Protein AF-A0A0L0C8G4-F1 (afdb_monomer_lite)

pLDDT: mean 79.12, std 16.67, range [34.41, 97.19]

Structure (mmCIF, N/CA/C/O backbone):
data_AF-A0A0L0C8G4-F1
#
_entry.id   AF-A0A0L0C8G4-F1
#
loop_
_atom_site.group_PDB
_atom_site.id
_atom_site.type_symbol
_atom_site.label_atom_id
_atom_site.label_alt_id
_atom_site.label_comp_id
_atom_site.label_asym_id
_atom_site.label_entity_id
_atom_site.label_seq_id
_atom_site.pdbx_PDB_ins_code
_atom_site.Cartn_x
_atom_site.Cartn_y
_atom_site.Cartn_z
_atom_site.occupancy
_atom_site.B_iso_or_equiv
_atom_site.auth_seq_id
_atom_site.auth_comp_id
_atom_site.auth_asym_id
_atom_site.auth_atom_id
_atom_site.pdbx_PDB_model_num
ATOM 1 N N . MET A 1 1 ? -56.681 28.040 20.051 1.00 49.94 1 MET A N 1
ATOM 2 C CA . MET A 1 1 ? -55.301 28.478 20.378 1.00 49.94 1 MET A CA 1
ATOM 3 C C . MET A 1 1 ? -54.351 27.329 20.738 1.00 49.94 1 MET A C 1
ATOM 5 O O . MET A 1 1 ? -53.167 27.482 20.494 1.00 49.94 1 MET A O 1
ATOM 9 N N . SER A 1 2 ? -54.822 26.174 21.236 1.00 57.53 2 SER A N 1
ATOM 10 C CA . SER A 1 2 ? -53.954 25.032 21.604 1.00 57.53 2 SER A CA 1
ATOM 11 C C . SER A 1 2 ? -53.264 24.332 20.411 1.00 57.53 2 SER A C 1
ATOM 13 O O . SER A 1 2 ? -52.083 24.013 20.496 1.00 57.53 2 SER A O 1
ATOM 15 N N . ASN A 1 3 ? -53.940 24.191 19.263 1.00 57.25 3 ASN A N 1
ATOM 16 C CA . ASN A 1 3 ? -53.381 23.477 18.100 1.00 57.25 3 ASN A CA 1
ATOM 17 C C . ASN A 1 3 ? -52.224 24.214 17.396 1.00 57.25 3 ASN A C 1
ATOM 19 O O . ASN A 1 3 ? -51.353 23.570 16.822 1.00 57.25 3 ASN A O 1
ATOM 23 N N . ILE A 1 4 ? -52.184 25.550 17.467 1.00 60.84 4 ILE A N 1
ATOM 24 C CA . ILE A 1 4 ? -51.129 26.365 16.834 1.00 60.84 4 ILE A CA 1
ATOM 25 C C . ILE A 1 4 ? -49.809 26.223 17.604 1.00 60.84 4 ILE A C 1
ATOM 27 O O . ILE A 1 4 ? -48.756 26.068 16.989 1.00 60.84 4 ILE A O 1
ATOM 31 N N . ASN A 1 5 ? -49.872 26.186 18.941 1.00 59.78 5 ASN A N 1
ATOM 32 C CA . ASN A 1 5 ? -48.697 25.933 19.776 1.00 59.78 5 ASN A CA 1
ATOM 33 C C . ASN A 1 5 ? -48.119 24.533 19.533 1.00 59.78 5 ASN A C 1
ATOM 35 O O . ASN A 1 5 ? -46.903 24.391 19.445 1.00 59.78 5 ASN A O 1
ATOM 39 N N . ASN A 1 6 ? -48.964 23.513 19.353 1.00 61.41 6 ASN A N 1
ATOM 40 C CA . ASN A 1 6 ? -48.486 22.154 19.085 1.00 61.41 6 ASN A CA 1
ATOM 41 C C . ASN A 1 6 ? -47.753 22.048 17.735 1.00 61.41 6 ASN A C 1
ATOM 43 O O . ASN A 1 6 ? -46.692 21.430 17.676 1.00 61.41 6 ASN A O 1
ATOM 47 N N . CYS A 1 7 ? -48.249 22.703 16.678 1.00 65.94 7 CYS A N 1
ATOM 48 C CA . CYS A 1 7 ? -47.560 22.745 15.381 1.00 65.94 7 CYS A CA 1
ATOM 49 C C . CYS A 1 7 ? -46.217 23.484 15.441 1.00 65.94 7 CYS A C 1
ATOM 51 O O . CYS A 1 7 ? -45.239 23.007 14.874 1.00 65.94 7 CYS A O 1
ATOM 53 N N . LEU A 1 8 ? -46.148 24.616 16.148 1.00 68.88 8 LEU A N 1
ATOM 54 C CA . LEU A 1 8 ? -44.899 25.365 16.334 1.00 68.88 8 LEU A CA 1
ATOM 55 C C . LEU A 1 8 ? -43.854 24.552 17.103 1.00 68.88 8 LEU A C 1
ATOM 57 O O . LEU A 1 8 ? -42.683 24.559 16.739 1.00 68.88 8 LEU A O 1
ATOM 61 N N . THR A 1 9 ? -44.282 23.805 18.121 1.00 70.94 9 THR A N 1
ATOM 62 C CA . THR A 1 9 ? -43.372 22.974 18.923 1.00 70.94 9 THR A CA 1
ATOM 63 C C . THR A 1 9 ? -42.810 21.808 18.101 1.00 70.94 9 THR A C 1
ATOM 65 O O . THR A 1 9 ? -41.613 21.543 18.155 1.00 70.94 9 THR A O 1
ATOM 68 N N . LEU A 1 10 ? -43.640 21.160 17.275 1.00 70.56 10 LEU A N 1
ATOM 69 C CA . LEU A 1 10 ? -43.202 20.111 16.343 1.00 70.56 10 LEU A CA 1
ATOM 70 C C . LEU A 1 10 ? -42.231 20.636 15.279 1.00 70.56 10 LEU A C 1
ATOM 72 O O . LEU A 1 10 ? -41.249 19.965 14.978 1.00 70.56 10 LEU A O 1
ATOM 76 N N . LEU A 1 11 ? -42.466 21.842 14.752 1.00 72.81 11 LEU A N 1
ATOM 77 C CA . LEU A 1 11 ? -41.577 22.468 13.770 1.00 72.81 11 LEU A CA 1
ATOM 78 C C . LEU A 1 11 ? -40.196 22.780 14.371 1.00 72.81 11 LEU A C 1
ATOM 80 O O . LEU A 1 11 ? -39.177 22.561 13.724 1.00 72.81 11 LEU A O 1
ATOM 84 N N . ILE A 1 12 ? -40.160 23.248 15.624 1.00 70.62 12 ILE A N 1
ATOM 85 C CA . ILE A 1 12 ? -38.916 23.529 16.357 1.00 70.62 12 ILE A CA 1
ATOM 86 C C . ILE A 1 12 ? -38.145 22.236 16.643 1.00 70.62 12 ILE A C 1
ATOM 88 O O . ILE A 1 12 ? -36.928 22.213 16.489 1.00 70.62 12 ILE A O 1
ATOM 92 N N . ILE A 1 13 ? -38.837 21.155 17.016 1.00 69.62 13 ILE A N 1
ATOM 93 C CA . ILE A 1 13 ? -38.208 19.843 17.233 1.00 69.62 13 ILE A CA 1
ATOM 94 C C . ILE A 1 13 ? -37.652 19.289 15.916 1.00 69.62 13 ILE A C 1
ATOM 96 O O . ILE A 1 13 ? -36.521 18.817 15.895 1.00 69.62 13 ILE A O 1
ATOM 100 N N . TYR A 1 14 ? -38.394 19.396 14.811 1.00 69.75 14 TYR A N 1
ATOM 101 C CA . TYR A 1 14 ? -37.941 18.937 13.495 1.00 69.75 14 TYR A CA 1
ATOM 102 C C . TYR A 1 14 ? -36.697 19.703 13.014 1.00 69.75 14 TYR A C 1
ATOM 104 O O . TYR A 1 14 ? -35.703 19.092 12.630 1.00 69.75 14 TYR A O 1
ATOM 112 N N . LEU A 1 15 ? -36.699 21.035 13.143 1.00 63.31 15 LEU A N 1
ATOM 113 C CA . LEU A 1 15 ? -35.535 21.874 12.835 1.00 63.31 15 LEU A CA 1
ATOM 114 C C . LEU A 1 15 ? -34.344 21.574 13.756 1.00 63.31 15 LEU A C 1
ATOM 116 O O . LEU A 1 15 ? -33.204 21.582 13.306 1.00 63.31 15 LEU A O 1
ATOM 120 N N . ALA A 1 16 ? -34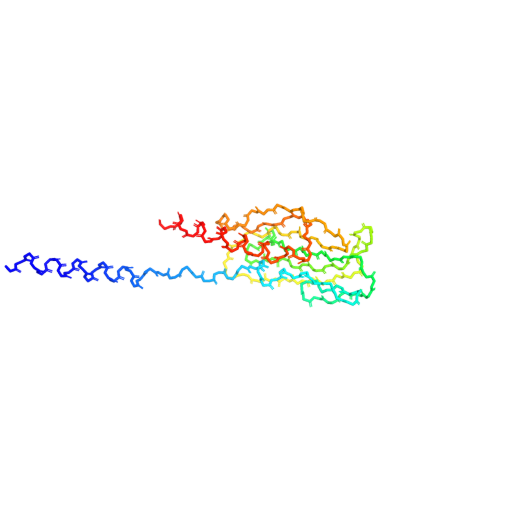.583 21.279 15.037 1.00 60.00 16 ALA A N 1
ATOM 121 C CA . ALA A 1 16 ? -33.519 20.891 15.960 1.00 60.00 16 ALA A CA 1
ATOM 122 C C . ALA A 1 16 ? -32.912 19.523 15.605 1.00 60.00 16 ALA A C 1
ATOM 124 O O . ALA A 1 16 ? -31.704 19.352 15.740 1.00 60.00 16 ALA A O 1
ATOM 125 N N . ILE A 1 17 ? -33.710 18.571 15.111 1.00 61.28 17 ILE A N 1
ATOM 126 C CA . ILE A 1 17 ? -33.223 17.259 14.659 1.00 61.28 17 ILE A CA 1
ATOM 127 C C . ILE A 1 17 ? -32.367 17.399 13.390 1.00 61.28 17 ILE A C 1
ATOM 129 O O . ILE A 1 17 ? -31.313 16.776 13.313 1.00 61.28 17 ILE A O 1
ATOM 133 N N . GLU A 1 18 ? -32.744 18.263 12.439 1.00 56.66 18 GLU A N 1
ATOM 134 C CA . GLU A 1 18 ? -31.920 18.529 11.245 1.00 56.66 18 GLU A CA 1
ATOM 135 C C . GLU A 1 18 ? -30.582 19.213 11.581 1.00 56.66 18 GLU A C 1
ATOM 137 O O . GLU A 1 18 ? -29.581 18.977 10.907 1.00 56.66 18 GLU A O 1
A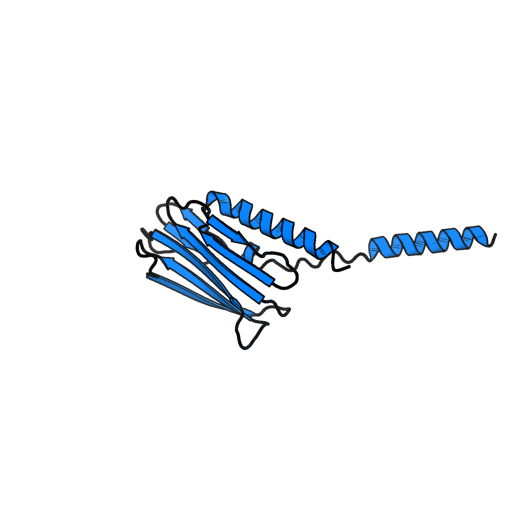TOM 142 N N . ILE A 1 19 ? -30.529 20.025 12.645 1.00 55.47 19 ILE A N 1
ATOM 143 C CA . ILE A 1 19 ? -29.298 20.706 13.091 1.00 55.47 19 ILE A CA 1
ATOM 144 C C . ILE A 1 19 ? -28.388 19.769 13.910 1.00 55.47 19 ILE A C 1
ATOM 146 O O . ILE A 1 19 ? -27.170 19.949 13.919 1.00 55.47 19 ILE A O 1
ATOM 150 N N . VAL A 1 20 ? -28.961 18.766 14.588 1.00 49.19 20 VAL A N 1
ATOM 151 C CA . VAL A 1 20 ? -28.241 17.787 15.431 1.00 49.19 20 VAL A CA 1
ATOM 152 C C . VAL A 1 20 ? -27.960 16.477 14.683 1.00 49.19 20 VAL A C 1
ATOM 154 O O . VAL A 1 20 ? -27.409 15.544 15.264 1.00 49.19 20 VAL A O 1
ATOM 157 N N . ALA A 1 21 ? -28.250 16.405 13.380 1.00 46.81 21 ALA A N 1
ATOM 158 C CA . ALA A 1 21 ? -27.661 15.393 12.515 1.00 46.81 21 ALA A CA 1
ATOM 159 C C . ALA A 1 21 ? -26.142 15.612 12.519 1.00 46.81 21 ALA A C 1
ATOM 161 O O . ALA A 1 21 ? -25.599 16.439 11.782 1.00 46.81 21 ALA A O 1
ATOM 162 N N . ALA A 1 22 ? -25.468 14.928 13.444 1.00 40.41 22 ALA A N 1
ATOM 163 C CA . ALA A 1 22 ? -24.028 14.923 13.562 1.00 40.41 22 ALA A CA 1
ATOM 164 C C . ALA A 1 22 ? -23.483 14.608 12.175 1.00 40.41 22 ALA A C 1
ATOM 166 O O . ALA A 1 22 ? -23.779 13.554 11.609 1.00 40.41 22 ALA A O 1
ATOM 167 N N . LYS A 1 23 ? -22.734 15.553 11.597 1.00 41.56 23 LYS A N 1
ATOM 168 C CA . LYS A 1 23 ? -21.987 15.265 10.377 1.00 41.56 23 LYS A CA 1
ATOM 169 C C . LYS A 1 23 ? -21.186 13.999 10.670 1.00 41.56 23 LYS A C 1
ATOM 171 O O . LYS A 1 23 ? -20.560 13.975 11.737 1.00 41.56 23 LYS A O 1
ATOM 176 N N . PRO A 1 24 ? -21.239 12.971 9.803 1.00 43.38 24 PRO A N 1
ATOM 177 C CA . PRO A 1 24 ? -20.432 11.782 10.005 1.00 43.38 24 PRO A CA 1
ATOM 178 C C . PRO A 1 24 ? -19.019 12.281 10.259 1.00 43.38 24 PRO A C 1
ATOM 180 O O . PRO A 1 24 ? -18.497 13.085 9.479 1.00 43.38 24 PRO A O 1
ATOM 183 N N . VAL A 1 25 ? -18.484 11.928 11.432 1.00 40.59 25 VAL A N 1
ATOM 184 C CA . VAL A 1 25 ? -17.123 12.289 11.810 1.00 40.59 25 VAL A CA 1
ATOM 185 C C . VAL A 1 25 ? -16.272 11.924 10.607 1.00 40.59 25 VAL A C 1
ATOM 187 O O . VAL A 1 25 ? -16.412 10.820 10.078 1.00 40.59 25 VAL A O 1
ATOM 190 N N . GLU A 1 26 ? -15.468 12.868 10.120 1.00 43.16 26 GLU A N 1
ATOM 191 C CA . GLU A 1 26 ? -14.439 12.587 9.128 1.00 43.16 26 GLU A CA 1
ATOM 192 C C . GLU A 1 26 ? -13.451 11.611 9.780 1.00 43.16 26 GLU A C 1
ATOM 194 O O . GLU A 1 26 ? -12.382 11.990 10.246 1.00 43.16 26 GLU A O 1
ATOM 199 N N . GLU A 1 27 ? -13.833 10.342 9.897 1.00 50.47 27 GLU A N 1
ATOM 200 C CA . GLU A 1 27 ? -12.941 9.253 10.226 1.00 50.47 27 GLU A CA 1
ATOM 201 C C . GLU A 1 27 ? -12.004 9.164 9.038 1.00 50.47 27 GLU A C 1
ATOM 203 O O . GLU A 1 27 ? -12.350 8.609 7.993 1.00 50.47 27 GLU A O 1
ATOM 208 N N . ILE A 1 28 ? -10.874 9.855 9.169 1.00 51.31 28 ILE A N 1
ATOM 209 C CA . ILE A 1 28 ? -9.806 9.922 8.185 1.00 51.31 28 ILE A CA 1
ATOM 210 C C . ILE A 1 28 ? -9.542 8.492 7.735 1.00 51.31 28 ILE A C 1
ATOM 212 O O . ILE A 1 28 ? -9.093 7.660 8.517 1.00 51.31 28 ILE A O 1
ATOM 216 N N . SER A 1 29 ? -9.870 8.211 6.479 1.00 61.16 29 SER A N 1
ATOM 217 C CA . SER A 1 29 ? -9.512 6.958 5.843 1.00 61.16 29 SER A CA 1
ATOM 218 C C . SER A 1 29 ? -7.998 6.818 5.919 1.00 61.16 29 SER A C 1
ATOM 220 O O . SER A 1 29 ? -7.276 7.647 5.351 1.00 61.16 29 SER A O 1
ATOM 222 N N . TYR A 1 30 ? -7.503 5.801 6.626 1.00 62.50 30 TYR A N 1
ATOM 223 C CA . TYR A 1 30 ? -6.061 5.562 6.705 1.00 62.50 30 TYR A CA 1
ATOM 224 C C . TYR A 1 30 ? -5.506 5.311 5.302 1.00 62.50 30 TYR A C 1
ATOM 226 O O . TYR A 1 30 ? -4.442 5.824 4.963 1.00 62.50 30 TYR A O 1
ATOM 234 N N . ILE A 1 31 ? -6.297 4.659 4.443 1.00 64.88 31 ILE A N 1
ATOM 235 C CA . ILE A 1 31 ? -6.031 4.476 3.011 1.00 64.88 31 ILE A CA 1
ATOM 236 C C . ILE A 1 31 ? -5.821 5.811 2.280 1.00 64.88 31 ILE A C 1
ATOM 238 O O . ILE A 1 31 ? -4.836 5.956 1.556 1.00 64.88 31 ILE A O 1
ATOM 242 N N . GLU A 1 32 ? -6.704 6.803 2.449 1.00 67.25 32 GLU A N 1
ATOM 243 C CA . GLU A 1 32 ? -6.649 8.051 1.662 1.00 67.25 32 GLU A CA 1
ATOM 244 C C . GLU A 1 32 ? -5.363 8.849 1.907 1.00 67.25 32 GLU A C 1
ATOM 246 O O . GLU A 1 32 ? -4.796 9.416 0.961 1.00 67.25 32 GLU A O 1
ATOM 251 N N . LYS A 1 33 ? -4.902 8.872 3.164 1.00 68.12 33 LYS A N 1
ATOM 252 C CA . LYS A 1 33 ? -3.722 9.635 3.583 1.00 68.12 33 LYS A CA 1
ATOM 253 C C . LYS A 1 33 ? -2.414 8.886 3.334 1.00 68.12 33 LYS A C 1
ATOM 255 O O . LYS A 1 33 ? -1.420 9.521 2.999 1.00 68.12 33 LYS A O 1
ATOM 260 N N . ILE A 1 34 ? -2.407 7.568 3.526 1.00 77.31 34 ILE A N 1
ATOM 261 C CA . ILE A 1 34 ? -1.175 6.770 3.570 1.00 77.31 34 ILE A CA 1
ATOM 262 C C . ILE A 1 34 ? -0.824 6.171 2.207 1.00 77.31 34 ILE A C 1
ATOM 264 O O . ILE A 1 34 ? 0.353 6.079 1.862 1.00 77.31 34 ILE A O 1
ATOM 268 N N . ILE A 1 35 ? -1.822 5.764 1.420 1.00 85.06 35 ILE A N 1
ATOM 269 C CA . ILE A 1 35 ? -1.567 5.094 0.145 1.00 85.06 35 ILE A CA 1
ATOM 270 C C . ILE A 1 35 ? -1.245 6.146 -0.908 1.00 85.06 35 ILE A C 1
ATOM 272 O O . ILE A 1 35 ? -2.110 6.903 -1.363 1.00 85.06 35 ILE A O 1
ATOM 276 N N . ASN A 1 36 ? 0.021 6.182 -1.300 1.00 90.31 36 ASN A N 1
ATOM 277 C CA . ASN A 1 36 ? 0.517 7.039 -2.359 1.00 90.31 36 ASN A CA 1
ATOM 278 C C . ASN A 1 36 ? 1.513 6.262 -3.221 1.00 90.31 36 ASN A C 1
ATOM 280 O O . ASN A 1 36 ? 2.548 5.830 -2.725 1.00 90.31 36 ASN A O 1
ATOM 284 N N . PHE A 1 37 ? 1.197 6.103 -4.501 1.00 91.94 37 PHE A N 1
ATOM 285 C CA . PHE A 1 37 ? 2.114 5.595 -5.513 1.00 91.94 37 PHE A CA 1
ATOM 286 C C . PHE A 1 37 ? 2.367 6.724 -6.498 1.00 91.94 37 PHE A C 1
ATOM 288 O O . PHE A 1 37 ? 1.420 7.242 -7.088 1.00 91.94 37 PHE A O 1
ATOM 295 N N . GLN A 1 38 ? 3.625 7.112 -6.673 1.00 93.50 38 GLN A N 1
ATOM 296 C CA . GLN A 1 38 ? 4.026 8.029 -7.739 1.00 93.50 38 GLN A CA 1
ATOM 297 C C . GLN A 1 38 ? 5.317 7.523 -8.365 1.00 93.50 38 GLN A C 1
ATOM 299 O O . GLN A 1 38 ? 6.148 6.916 -7.687 1.00 93.50 38 GLN A O 1
ATOM 304 N N . TYR A 1 39 ? 5.472 7.777 -9.658 1.00 93.00 39 TYR A N 1
ATOM 305 C CA . TYR A 1 39 ? 6.664 7.413 -10.403 1.00 93.00 39 TYR A CA 1
ATOM 306 C C . TYR A 1 39 ? 7.068 8.575 -11.300 1.00 93.00 39 TYR A C 1
ATOM 308 O O . TYR A 1 39 ? 6.354 8.919 -12.242 1.00 93.00 39 TYR A O 1
ATOM 316 N N . GLU A 1 40 ? 8.201 9.193 -10.984 1.00 91.06 40 GLU A N 1
ATOM 317 C CA . GLU A 1 40 ? 8.742 10.340 -11.710 1.00 91.06 40 GLU A CA 1
ATOM 318 C C . GLU A 1 40 ? 10.263 10.200 -11.815 1.00 91.06 40 GLU A C 1
ATOM 320 O O . GLU A 1 40 ? 10.921 9.823 -10.849 1.00 91.06 40 GLU A O 1
ATOM 325 N N . ASN A 1 41 ? 10.838 10.522 -12.980 1.00 90.19 41 ASN A N 1
ATOM 326 C CA . ASN A 1 41 ? 12.291 10.508 -13.215 1.00 90.19 41 ASN A CA 1
ATOM 327 C C . ASN A 1 41 ? 12.986 9.192 -12.792 1.00 90.19 41 ASN A C 1
ATOM 329 O O . ASN A 1 41 ? 14.004 9.216 -12.102 1.00 90.19 41 ASN A O 1
ATOM 333 N N . ASP A 1 42 ? 12.417 8.047 -13.183 1.00 89.81 42 ASP A N 1
ATOM 334 C CA . ASP A 1 42 ? 12.911 6.699 -12.858 1.00 89.81 42 ASP A CA 1
ATOM 335 C C . ASP A 1 42 ? 12.985 6.377 -11.353 1.00 89.81 42 ASP A C 1
ATOM 337 O O . ASP A 1 42 ? 13.731 5.492 -10.911 1.00 89.81 42 ASP A O 1
ATOM 341 N N . GLN A 1 43 ? 12.184 7.086 -10.555 1.00 94.50 43 GLN A N 1
ATOM 342 C CA . GLN A 1 43 ? 12.150 6.967 -9.108 1.00 94.50 43 GLN A CA 1
ATOM 343 C C . GLN A 1 43 ? 10.718 6.826 -8.587 1.00 94.50 43 GLN A C 1
ATOM 345 O O . GLN A 1 43 ? 9.805 7.548 -8.987 1.00 94.50 43 GLN A O 1
ATOM 350 N N . TRP A 1 44 ? 10.528 5.884 -7.662 1.00 95.94 44 TRP A N 1
ATOM 351 C CA . TRP A 1 44 ? 9.252 5.673 -6.983 1.00 95.94 44 TRP A CA 1
ATOM 352 C C . TRP A 1 44 ? 9.148 6.519 -5.716 1.00 95.94 44 TRP A C 1
ATOM 354 O O . TRP A 1 44 ? 10.082 6.564 -4.915 1.00 95.94 44 TRP A O 1
ATOM 364 N N . ILE A 1 45 ? 7.973 7.104 -5.501 1.00 95.00 45 ILE A N 1
ATOM 365 C CA . ILE A 1 45 ? 7.512 7.558 -4.188 1.00 95.00 45 ILE A CA 1
ATOM 366 C C . ILE A 1 45 ? 6.484 6.533 -3.714 1.00 95.00 45 ILE A C 1
ATOM 368 O O . ILE A 1 45 ? 5.470 6.294 -4.376 1.00 95.00 45 ILE A O 1
ATOM 372 N N . CYS A 1 46 ? 6.795 5.896 -2.590 1.00 93.69 46 CYS A N 1
ATOM 373 C CA . CYS A 1 46 ? 6.098 4.742 -2.051 1.00 93.69 46 CYS A CA 1
ATOM 374 C C . CYS A 1 46 ? 5.571 5.080 -0.657 1.00 93.69 46 CYS A C 1
ATOM 376 O O . CYS A 1 46 ? 6.302 4.999 0.324 1.00 93.69 46 CYS A O 1
ATOM 378 N N . GLY A 1 47 ? 4.321 5.531 -0.563 1.00 91.00 47 GLY A N 1
ATOM 379 C CA . GLY A 1 47 ? 3.800 6.108 0.674 1.00 91.00 47 GLY A CA 1
ATOM 380 C C . GLY A 1 47 ? 4.569 7.378 1.045 1.00 91.00 47 GLY A C 1
ATOM 381 O O . GLY A 1 47 ? 4.446 8.392 0.354 1.00 91.00 47 GLY A O 1
ATOM 382 N N . ASP A 1 48 ? 5.354 7.312 2.123 1.00 89.31 48 ASP A N 1
ATOM 383 C CA . ASP A 1 48 ? 6.197 8.410 2.617 1.00 89.31 48 ASP A CA 1
ATOM 384 C C . ASP A 1 48 ? 7.694 8.267 2.285 1.00 89.31 48 ASP A C 1
ATOM 386 O O . ASP A 1 48 ? 8.472 9.182 2.573 1.00 89.31 48 ASP A O 1
ATOM 390 N N . ILE A 1 49 ? 8.106 7.163 1.652 1.00 93.75 49 ILE A N 1
ATOM 391 C CA . ILE A 1 49 ? 9.503 6.939 1.277 1.00 93.75 49 ILE A CA 1
ATOM 392 C C . ILE A 1 49 ? 9.760 7.217 -0.199 1.00 93.75 49 ILE A C 1
ATOM 394 O O . ILE A 1 49 ? 8.901 7.045 -1.065 1.00 93.75 49 ILE A O 1
ATOM 398 N N . ILE A 1 50 ? 11.002 7.596 -0.484 1.00 95.75 50 ILE A N 1
ATOM 399 C CA . ILE A 1 50 ? 11.532 7.712 -1.838 1.00 95.75 50 ILE A CA 1
ATOM 400 C C . ILE A 1 50 ? 12.428 6.501 -2.088 1.00 95.75 50 ILE A C 1
ATOM 402 O O . ILE A 1 50 ? 13.379 6.259 -1.343 1.00 95.75 50 ILE A O 1
ATOM 406 N N . CYS A 1 51 ? 12.131 5.741 -3.135 1.00 96.06 51 CYS A N 1
ATOM 407 C CA . CYS A 1 51 ? 12.898 4.556 -3.489 1.00 96.06 51 CYS A CA 1
ATOM 408 C C . CYS A 1 51 ? 14.235 4.902 -4.155 1.00 96.06 51 CYS A C 1
ATOM 410 O O . CYS A 1 51 ? 14.372 5.963 -4.770 1.00 96.06 51 CYS A O 1
ATOM 412 N N . PRO A 1 52 ? 15.230 3.999 -4.103 1.00 94.88 52 PRO A N 1
ATOM 413 C CA . PRO A 1 52 ? 16.409 4.102 -4.952 1.00 94.88 52 PRO A CA 1
ATOM 414 C C . PRO A 1 52 ? 16.032 4.203 -6.437 1.00 94.88 52 PRO A C 1
ATOM 416 O O . PRO A 1 52 ? 15.017 3.656 -6.878 1.00 94.88 52 PRO A O 1
ATOM 419 N N . VAL A 1 53 ? 16.867 4.883 -7.218 1.00 93.25 53 VAL A N 1
ATOM 420 C CA . VAL A 1 53 ? 16.702 4.974 -8.677 1.00 93.25 53 VAL A CA 1
ATOM 421 C C . VAL A 1 53 ? 16.721 3.574 -9.298 1.00 93.25 53 VAL A C 1
ATOM 423 O O . VAL A 1 53 ? 17.442 2.701 -8.811 1.00 93.25 53 VAL A O 1
ATOM 426 N N . ASN A 1 54 ? 15.971 3.367 -10.383 1.00 88.31 54 ASN A N 1
ATOM 427 C CA . ASN A 1 54 ? 15.844 2.073 -11.076 1.00 88.31 54 ASN A CA 1
ATOM 428 C C . ASN A 1 54 ? 15.198 0.953 -10.237 1.00 88.31 54 ASN A C 1
ATOM 430 O O . ASN A 1 54 ? 15.382 -0.229 -10.520 1.00 88.31 54 ASN A O 1
ATOM 434 N N . THR A 1 55 ? 14.432 1.309 -9.205 1.00 94.00 55 THR A N 1
ATOM 435 C CA . THR A 1 55 ? 13.540 0.358 -8.527 1.00 94.00 55 THR A CA 1
ATOM 436 C C . THR A 1 55 ? 12.401 -0.033 -9.477 1.00 94.00 55 THR A C 1
ATOM 438 O O . THR A 1 55 ? 11.817 0.832 -10.130 1.00 94.00 55 THR A O 1
ATOM 441 N N . PHE A 1 56 ? 12.049 -1.319 -9.529 1.00 95.31 56 PHE A N 1
ATOM 442 C CA . PHE A 1 56 ? 10.981 -1.821 -10.401 1.00 95.31 56 PHE A CA 1
ATOM 443 C C . PHE A 1 56 ? 9.593 -1.325 -9.971 1.00 95.31 56 PHE A C 1
ATOM 445 O O . PHE A 1 56 ? 8.786 -0.911 -10.808 1.00 95.31 56 PHE A O 1
ATOM 452 N N . GLY A 1 57 ? 9.321 -1.333 -8.665 1.00 96.06 57 GLY A N 1
ATOM 453 C CA . GLY A 1 57 ? 8.023 -0.940 -8.131 1.00 96.06 57 GLY A CA 1
ATOM 454 C C . GLY A 1 57 ? 8.020 -0.562 -6.657 1.00 96.06 57 GLY A C 1
ATOM 455 O O . GLY A 1 57 ? 9.042 -0.524 -5.975 1.00 96.06 57 GLY A O 1
ATOM 456 N N . CYS A 1 58 ? 6.817 -0.337 -6.154 1.00 96.44 58 CYS A N 1
ATOM 457 C CA . CYS A 1 58 ? 6.505 -0.041 -4.770 1.00 96.44 58 CYS A CA 1
ATOM 458 C C . CYS A 1 58 ? 5.420 -0.998 -4.265 1.00 96.44 58 CYS A C 1
ATOM 460 O O . CYS A 1 58 ? 4.480 -1.336 -4.986 1.00 96.44 58 CYS A O 1
ATOM 462 N N . LYS A 1 59 ? 5.526 -1.392 -3.001 1.00 96.44 59 LYS A N 1
ATOM 463 C CA . LYS A 1 59 ? 4.519 -2.139 -2.257 1.00 96.44 59 LYS A CA 1
ATOM 464 C C . LYS A 1 59 ? 4.192 -1.403 -0.964 1.00 96.44 59 LYS A C 1
ATOM 466 O O . LYS A 1 59 ? 5.090 -1.001 -0.233 1.00 96.44 59 LYS A O 1
ATOM 471 N N . ILE A 1 60 ? 2.906 -1.263 -0.676 1.00 95.06 60 ILE A N 1
ATOM 472 C CA . ILE A 1 60 ? 2.377 -0.682 0.555 1.00 95.06 60 ILE A CA 1
ATOM 473 C C . ILE A 1 60 ? 1.561 -1.758 1.264 1.00 95.06 60 ILE A C 1
ATOM 475 O O . ILE A 1 60 ? 0.655 -2.340 0.668 1.00 95.06 60 ILE A O 1
ATOM 479 N N . SER A 1 61 ? 1.872 -2.008 2.531 1.00 94.38 61 SER A N 1
ATOM 480 C CA . SER A 1 61 ? 1.152 -2.947 3.387 1.00 94.38 61 SER A CA 1
ATOM 481 C C . SER A 1 61 ? 0.721 -2.248 4.667 1.00 94.38 61 SER A C 1
ATOM 483 O O . SER A 1 61 ? 1.567 -1.717 5.380 1.00 94.38 61 SER A O 1
ATOM 485 N N . LEU A 1 62 ? -0.576 -2.252 4.967 1.00 91.94 62 LEU A N 1
ATOM 486 C CA . LEU A 1 62 ? -1.143 -1.765 6.224 1.00 91.94 62 LEU A CA 1
ATOM 487 C C . LEU A 1 62 ? -1.933 -2.915 6.843 1.00 91.94 62 LEU A C 1
ATOM 489 O O . LEU A 1 62 ? -2.921 -3.358 6.260 1.00 91.94 62 LEU A O 1
ATOM 493 N N . LEU A 1 63 ? -1.489 -3.413 7.993 1.00 92.94 63 LEU A N 1
ATOM 494 C CA . LEU A 1 63 ? -2.063 -4.600 8.625 1.00 92.94 63 LEU A CA 1
ATOM 495 C C . LEU A 1 63 ? -2.316 -4.331 10.104 1.00 92.94 63 LEU A C 1
ATOM 497 O O . LEU A 1 63 ? -1.381 -3.985 10.827 1.00 92.94 63 LEU A O 1
ATOM 501 N N . SER A 1 64 ? -3.552 -4.504 10.571 1.00 90.81 64 SER A N 1
ATOM 502 C CA . SER A 1 64 ? -3.863 -4.402 12.001 1.00 90.81 64 SER A CA 1
ATOM 503 C C . SER A 1 64 ? -3.000 -5.352 12.828 1.00 90.81 64 SER A C 1
ATOM 505 O O . SER A 1 64 ? -2.725 -6.489 12.431 1.00 90.81 64 SER A O 1
ATOM 507 N N . ASP A 1 65 ? -2.589 -4.888 14.005 1.00 89.44 65 ASP A N 1
ATOM 508 C CA . ASP A 1 65 ? -1.903 -5.732 14.969 1.00 89.44 65 ASP A CA 1
ATOM 509 C C . ASP A 1 65 ? -2.877 -6.802 15.499 1.00 89.44 65 ASP A C 1
ATOM 511 O O . ASP A 1 65 ? -4.043 -6.533 15.800 1.00 89.44 65 ASP A O 1
ATOM 515 N N . LYS A 1 66 ? -2.410 -8.053 15.571 1.00 85.44 66 LYS A N 1
ATOM 516 C CA . LYS A 1 66 ? -3.240 -9.191 15.999 1.00 85.44 66 LYS A CA 1
ATOM 517 C C . LYS A 1 66 ? -3.576 -9.143 17.487 1.00 85.44 66 LYS A C 1
ATOM 519 O O . LYS A 1 66 ? -4.575 -9.733 17.898 1.00 85.44 66 LYS A O 1
ATOM 524 N N . GLU A 1 67 ? -2.735 -8.492 18.280 1.00 87.75 67 GLU A N 1
ATOM 525 C CA . GLU A 1 67 ? -2.859 -8.386 19.732 1.00 87.75 67 GLU A CA 1
ATOM 526 C C . GLU A 1 67 ? -3.500 -7.056 20.148 1.00 87.75 67 GLU A C 1
ATOM 528 O O . GLU A 1 67 ? -4.169 -6.999 21.179 1.00 87.75 67 GLU A O 1
ATOM 533 N N . ASP A 1 68 ? -3.357 -6.010 19.328 1.00 85.19 68 ASP A N 1
ATOM 534 C CA . ASP A 1 68 ? -3.893 -4.675 19.591 1.00 85.19 68 ASP A CA 1
ATOM 535 C C . ASP A 1 68 ? -4.656 -4.096 18.389 1.00 85.19 68 ASP A C 1
ATOM 537 O O . ASP A 1 68 ? -4.098 -3.472 17.489 1.00 85.19 68 ASP A O 1
ATOM 541 N N . LYS A 1 69 ? -5.986 -4.213 18.423 1.00 78.56 69 LYS A N 1
ATOM 542 C CA . LYS A 1 69 ? -6.874 -3.704 17.363 1.00 78.56 69 LYS A CA 1
ATOM 543 C C . LYS A 1 69 ? -6.926 -2.178 17.256 1.00 78.56 69 LYS A C 1
ATOM 545 O O . LYS A 1 69 ? -7.608 -1.662 16.370 1.00 78.56 69 LYS A O 1
ATOM 550 N N . LYS A 1 70 ? -6.247 -1.451 18.149 1.00 85.56 70 LYS A N 1
ATOM 551 C CA . LYS A 1 70 ? -6.057 0.001 18.060 1.00 85.56 70 LYS A CA 1
ATOM 552 C C . LYS A 1 70 ? -4.731 0.379 17.426 1.00 85.56 70 LYS A C 1
ATOM 554 O O . LYS A 1 70 ? -4.411 1.559 17.391 1.00 85.56 70 LYS A O 1
ATOM 559 N N . SER A 1 71 ? -3.968 -0.565 16.893 1.00 87.81 71 SER A N 1
ATOM 560 C CA . SER A 1 71 ? -2.796 -0.236 16.097 1.00 87.81 71 SER A CA 1
ATOM 561 C C . SER A 1 71 ? -2.693 -1.080 14.838 1.00 87.81 71 SER A C 1
ATOM 563 O O . SER A 1 71 ? -3.287 -2.151 14.713 1.00 87.81 71 SER A O 1
ATOM 565 N N . PHE A 1 72 ? -1.955 -0.557 13.868 1.00 90.25 72 PHE A N 1
ATOM 566 C CA . PHE A 1 72 ? -1.598 -1.280 12.659 1.00 90.25 72 PHE A CA 1
ATOM 567 C C . PHE A 1 72 ? -0.128 -1.060 12.321 1.00 90.25 72 PHE A C 1
ATOM 569 O O . PHE A 1 72 ? 0.474 -0.036 12.659 1.00 90.25 72 PHE A O 1
ATOM 576 N N . HIS A 1 73 ? 0.437 -2.053 11.650 1.00 93.44 73 HIS A N 1
ATOM 577 C CA . HIS A 1 73 ? 1.769 -2.025 11.076 1.00 93.44 73 HIS A CA 1
ATOM 578 C C . HIS A 1 73 ? 1.675 -1.460 9.669 1.00 93.44 73 HIS A C 1
ATOM 580 O O . HIS A 1 73 ? 0.889 -1.933 8.848 1.00 93.44 73 HIS A O 1
ATOM 586 N N . GLN A 1 74 ? 2.464 -0.432 9.413 1.00 93.12 74 GLN A N 1
ATOM 587 C CA . GLN A 1 74 ? 2.635 0.190 8.116 1.00 93.12 74 GLN A CA 1
ATOM 588 C C . GLN A 1 74 ? 3.998 -0.216 7.574 1.00 93.12 74 GLN A C 1
ATOM 590 O O . GLN A 1 74 ? 5.018 0.003 8.223 1.00 93.12 74 GLN A O 1
ATOM 595 N N . THR A 1 75 ? 4.010 -0.752 6.362 1.00 95.69 75 THR A N 1
ATOM 596 C CA . THR A 1 75 ? 5.228 -1.121 5.650 1.00 95.69 75 THR A CA 1
ATOM 597 C C . THR A 1 75 ? 5.195 -0.534 4.250 1.00 95.69 75 THR A C 1
ATOM 599 O O . THR A 1 75 ? 4.246 -0.749 3.491 1.00 95.69 75 THR A O 1
ATOM 602 N N . PHE A 1 76 ? 6.259 0.175 3.896 1.00 96.44 76 PHE A N 1
ATOM 603 C CA . PHE A 1 76 ? 6.518 0.645 2.545 1.00 96.44 76 PHE A CA 1
ATOM 604 C C . PHE A 1 76 ? 7.771 -0.030 2.020 1.00 96.44 76 PHE A C 1
ATOM 606 O O . PHE A 1 76 ? 8.830 0.050 2.643 1.00 96.44 76 PHE A O 1
ATOM 613 N N . SER A 1 77 ? 7.655 -0.671 0.865 1.00 97.19 77 SER A N 1
ATOM 614 C CA . SER A 1 77 ? 8.737 -1.449 0.283 1.00 97.19 77 SER A CA 1
ATOM 615 C C . SER A 1 77 ? 8.975 -1.046 -1.159 1.00 97.19 77 SER A C 1
ATOM 617 O O . SER A 1 77 ? 8.076 -1.084 -1.993 1.00 97.19 77 SER A O 1
ATOM 619 N N . CYS A 1 78 ? 10.221 -0.734 -1.473 1.00 97.12 78 CYS A N 1
ATOM 620 C CA . CYS A 1 78 ? 10.710 -0.661 -2.839 1.00 97.12 78 CYS A CA 1
ATOM 621 C C . CYS A 1 78 ? 11.024 -2.085 -3.290 1.00 97.12 78 CYS A C 1
ATOM 623 O O . CYS A 1 78 ? 11.731 -2.804 -2.577 1.00 97.12 78 CYS A O 1
ATOM 625 N N . ILE A 1 79 ? 10.496 -2.500 -4.437 1.00 96.25 79 ILE A N 1
ATOM 626 C CA . ILE A 1 79 ? 10.631 -3.871 -4.937 1.00 96.25 79 ILE A CA 1
ATOM 627 C C . ILE A 1 79 ? 11.437 -3.927 -6.234 1.00 96.25 79 ILE A C 1
ATOM 629 O O . ILE A 1 79 ? 11.392 -3.002 -7.047 1.00 96.25 79 ILE A O 1
ATOM 633 N N . ASP A 1 80 ? 12.174 -5.018 -6.425 1.00 94.88 80 ASP A N 1
ATOM 634 C CA . ASP A 1 80 ? 12.846 -5.348 -7.685 1.00 94.88 80 ASP A CA 1
ATOM 635 C C . ASP A 1 80 ? 11.917 -6.097 -8.663 1.00 94.88 80 ASP A C 1
ATOM 637 O O . ASP A 1 80 ? 10.739 -6.324 -8.380 1.00 94.88 80 ASP A O 1
ATOM 641 N N . GLU A 1 81 ? 12.435 -6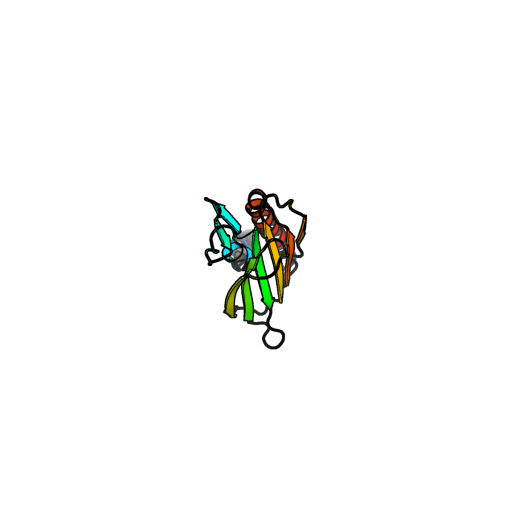.486 -9.833 1.00 93.25 81 GLU A N 1
ATOM 642 C CA . GLU A 1 81 ? 11.676 -7.222 -10.861 1.00 93.25 81 GLU A CA 1
ATOM 643 C C . GLU A 1 81 ? 11.170 -8.593 -10.382 1.00 93.25 81 GLU A C 1
ATOM 645 O O . GLU A 1 81 ? 10.165 -9.100 -10.881 1.00 93.25 81 GLU A O 1
ATOM 650 N N . SER A 1 82 ? 11.834 -9.191 -9.387 1.00 93.25 82 SER A N 1
ATOM 651 C CA . SER A 1 82 ? 11.383 -10.429 -8.738 1.00 93.25 82 SER A CA 1
ATOM 652 C C . SER A 1 82 ? 10.303 -10.186 -7.679 1.00 93.25 82 SER A C 1
ATOM 654 O O . SER A 1 82 ? 9.836 -11.134 -7.048 1.00 93.25 82 SER A O 1
ATOM 656 N N . LYS A 1 83 ? 9.898 -8.922 -7.497 1.00 89.62 83 LYS A N 1
ATOM 657 C CA . LYS A 1 83 ? 9.028 -8.418 -6.431 1.00 89.62 83 LYS A CA 1
ATOM 658 C C . LYS A 1 83 ? 9.610 -8.578 -5.026 1.00 89.62 83 LYS A C 1
ATOM 660 O O . LYS A 1 83 ? 8.876 -8.518 -4.039 1.00 89.62 83 LYS A O 1
ATOM 665 N N . SER A 1 84 ? 10.922 -8.759 -4.921 1.00 93.25 84 SER A N 1
ATOM 666 C CA . SER A 1 84 ? 11.611 -8.821 -3.637 1.00 93.25 84 SER A CA 1
ATOM 667 C C . SER A 1 84 ? 11.855 -7.411 -3.120 1.00 93.25 84 SER A C 1
ATOM 669 O O . SER A 1 84 ? 12.186 -6.508 -3.886 1.00 93.25 84 SER A O 1
ATOM 671 N N . ALA A 1 85 ? 11.689 -7.210 -1.814 1.00 94.44 85 ALA A N 1
ATOM 672 C CA . ALA A 1 85 ? 11.936 -5.917 -1.199 1.00 94.44 85 ALA A CA 1
ATOM 673 C C . ALA A 1 85 ? 13.445 -5.624 -1.143 1.00 94.44 85 ALA A C 1
ATOM 675 O O . ALA A 1 85 ? 14.212 -6.393 -0.566 1.00 94.44 85 ALA A O 1
ATOM 676 N N . ILE A 1 86 ? 13.855 -4.498 -1.722 1.00 95.25 86 ILE A N 1
ATOM 677 C CA . ILE A 1 86 ? 15.249 -4.021 -1.729 1.00 95.25 86 ILE A CA 1
ATOM 678 C C . ILE A 1 86 ? 15.475 -2.854 -0.763 1.00 95.25 86 ILE A C 1
ATOM 680 O O . ILE A 1 86 ? 16.604 -2.585 -0.358 1.00 95.25 86 ILE A O 1
ATOM 684 N N . PHE A 1 87 ? 14.402 -2.165 -0.379 1.00 94.81 87 PHE A N 1
ATOM 685 C CA . PHE A 1 87 ? 14.402 -1.128 0.644 1.00 94.81 87 PHE A CA 1
ATOM 686 C C . PHE A 1 87 ? 13.045 -1.132 1.340 1.00 94.81 87 PHE A C 1
ATOM 688 O O . PHE A 1 87 ? 12.023 -1.276 0.670 1.00 94.81 87 PHE A O 1
ATOM 695 N N . ILE A 1 88 ? 13.042 -1.010 2.667 1.00 95.88 88 ILE A N 1
ATOM 696 C CA . ILE A 1 88 ? 11.848 -1.147 3.501 1.00 95.88 88 ILE A CA 1
ATOM 697 C C . ILE A 1 88 ? 11.844 -0.038 4.556 1.00 95.88 88 ILE A C 1
ATOM 699 O O . ILE A 1 88 ? 12.870 0.226 5.183 1.00 95.88 88 ILE A O 1
ATOM 703 N N . SER A 1 89 ? 10.682 0.574 4.762 1.00 95.75 89 SER A N 1
ATOM 704 C CA . SER A 1 89 ? 10.368 1.420 5.911 1.00 95.75 89 SER A CA 1
ATOM 705 C C . SER A 1 89 ? 9.166 0.843 6.638 1.00 95.75 89 SER A C 1
ATOM 707 O O . SER A 1 89 ? 8.159 0.513 6.011 1.00 95.75 89 SER A O 1
ATOM 709 N N . GLU A 1 90 ? 9.285 0.706 7.954 1.00 95.25 90 GLU A N 1
ATOM 710 C CA . GLU A 1 90 ? 8.265 0.120 8.815 1.00 95.25 90 GLU A CA 1
ATOM 711 C C . GLU A 1 90 ? 7.950 1.060 9.973 1.00 95.25 90 GLU A C 1
ATOM 713 O O . GLU A 1 90 ? 8.846 1.628 10.603 1.00 95.25 90 GLU A O 1
ATOM 718 N N . SER A 1 91 ? 6.664 1.207 10.270 1.00 92.31 91 SER A N 1
ATOM 719 C CA . SER A 1 91 ? 6.185 1.974 11.411 1.00 92.31 91 SER A CA 1
ATOM 720 C C . SER A 1 91 ? 4.942 1.322 12.017 1.00 92.31 91 SER A C 1
ATOM 722 O O . SER A 1 91 ? 4.234 0.552 11.366 1.00 92.31 91 SER A O 1
ATOM 724 N N . ARG A 1 92 ? 4.674 1.626 13.287 1.00 91.31 92 ARG A N 1
ATOM 725 C CA . ARG A 1 92 ? 3.431 1.250 13.964 1.00 91.31 92 ARG A CA 1
ATOM 726 C C . ARG A 1 92 ? 2.626 2.511 14.220 1.00 91.31 92 ARG A C 1
ATOM 728 O O . ARG A 1 92 ? 3.151 3.467 14.789 1.00 91.31 92 ARG A O 1
ATOM 735 N N . ILE A 1 93 ? 1.360 2.495 13.826 1.00 87.31 93 ILE A N 1
ATOM 736 C CA . ILE A 1 93 ? 0.453 3.633 13.959 1.00 87.31 93 ILE A CA 1
ATOM 737 C C . ILE A 1 93 ? -0.681 3.259 14.909 1.00 87.31 93 ILE A C 1
ATOM 739 O O . ILE A 1 93 ? -1.295 2.203 14.762 1.00 87.31 93 ILE A O 1
ATOM 743 N N . GLU A 1 94 ? -0.962 4.135 15.872 1.00 85.62 94 GLU A N 1
ATOM 744 C CA . GLU A 1 94 ? -2.114 4.020 16.766 1.00 85.62 94 GLU A CA 1
ATOM 745 C C . GLU A 1 94 ? -3.353 4.694 16.161 1.00 85.62 94 GLU A C 1
ATOM 747 O O . GLU A 1 94 ? -3.277 5.755 15.536 1.00 85.62 94 GLU A O 1
ATOM 752 N N . MET A 1 95 ? -4.508 4.076 16.377 1.00 79.88 95 MET A N 1
ATOM 753 C CA . MET A 1 95 ? -5.816 4.495 15.900 1.00 79.88 95 MET A CA 1
ATOM 754 C C . MET A 1 95 ? -6.693 4.934 17.084 1.00 79.88 95 MET A C 1
ATOM 756 O O . MET A 1 95 ? -6.740 4.238 18.100 1.00 79.88 95 MET A O 1
ATOM 760 N N . PRO A 1 96 ? -7.453 6.040 16.975 1.00 76.50 96 PRO A N 1
ATOM 761 C CA . PRO A 1 96 ? -8.431 6.447 17.987 1.00 76.50 96 PRO A CA 1
ATOM 762 C C . PRO A 1 96 ? -9.487 5.381 18.310 1.00 76.50 96 PRO A C 1
ATOM 764 O O . PRO A 1 96 ? -9.893 5.262 19.465 1.00 76.50 96 PRO A O 1
ATOM 767 N N . ASN A 1 97 ? -9.917 4.605 17.311 1.00 75.94 97 ASN A N 1
ATOM 768 C CA . ASN A 1 97 ? -10.940 3.568 17.438 1.00 75.94 97 ASN A CA 1
ATOM 769 C C . ASN A 1 97 ? -10.406 2.229 16.925 1.00 75.94 97 ASN A C 1
ATOM 771 O O . ASN A 1 97 ? -9.562 2.200 16.030 1.00 75.94 97 ASN A O 1
ATOM 775 N N . GLU A 1 98 ? -10.923 1.129 17.477 1.00 81.06 98 GLU A N 1
ATOM 776 C CA . GLU A 1 98 ? -10.594 -0.213 16.990 1.00 81.06 98 GLU A CA 1
ATOM 777 C C . GLU A 1 98 ? -11.094 -0.398 15.560 1.00 81.06 98 GLU A C 1
ATOM 779 O O . GLU A 1 98 ? -12.258 -0.124 15.256 1.00 81.06 98 GLU A O 1
ATOM 784 N N . ARG A 1 99 ? -10.205 -0.867 14.685 1.00 77.69 99 ARG A N 1
ATOM 785 C CA . ARG A 1 99 ? -10.509 -1.104 13.275 1.00 77.69 99 ARG A CA 1
ATOM 786 C C . ARG A 1 99 ? -9.642 -2.234 12.738 1.00 77.69 99 ARG A C 1
ATOM 788 O O . ARG A 1 99 ? -8.479 -2.382 13.115 1.00 77.69 99 ARG A O 1
ATOM 795 N N . GLU A 1 100 ? -10.219 -3.035 11.855 1.00 84.50 100 GLU A N 1
ATOM 796 C CA . GLU A 1 100 ? -9.465 -4.030 11.103 1.00 84.50 100 GLU A CA 1
ATOM 797 C C . GLU A 1 100 ? -8.994 -3.415 9.783 1.00 84.50 100 GLU A C 1
ATOM 799 O O . GLU A 1 100 ? -9.801 -2.911 9.004 1.00 84.50 100 GLU A O 1
ATOM 804 N N . ILE A 1 101 ? -7.685 -3.431 9.555 1.00 85.75 101 ILE A N 1
ATOM 805 C CA . ILE A 1 101 ? -7.019 -2.942 8.353 1.00 85.75 101 ILE A CA 1
ATOM 806 C C . ILE A 1 101 ? -6.268 -4.122 7.738 1.00 85.75 101 ILE A C 1
ATOM 808 O O . ILE A 1 101 ? -5.433 -4.742 8.397 1.00 85.75 101 ILE A O 1
ATOM 812 N N . ASP A 1 102 ? -6.579 -4.425 6.481 1.00 89.62 102 ASP A N 1
ATOM 813 C CA . ASP A 1 102 ? -5.927 -5.462 5.680 1.00 89.62 102 ASP A CA 1
ATOM 814 C C . ASP A 1 102 ? -5.696 -4.951 4.251 1.00 89.62 102 ASP A C 1
ATOM 816 O O . ASP A 1 102 ? -6.450 -5.224 3.309 1.00 89.62 102 ASP A O 1
ATOM 820 N N . VAL A 1 103 ? -4.668 -4.119 4.106 1.00 89.06 103 VAL A N 1
ATOM 821 C CA . VAL A 1 103 ? -4.319 -3.445 2.858 1.00 89.06 103 VAL A CA 1
ATOM 822 C C . VAL A 1 103 ? -2.968 -3.942 2.380 1.00 89.06 103 VAL A C 1
ATOM 824 O O . VAL A 1 103 ? -1.971 -3.794 3.075 1.00 89.06 103 VAL A O 1
ATOM 827 N N . GLU A 1 104 ? -2.920 -4.462 1.160 1.00 93.12 104 GLU A N 1
ATOM 828 C CA . GLU A 1 104 ? -1.701 -4.903 0.489 1.00 93.12 104 GLU A CA 1
ATOM 829 C C . GLU A 1 104 ? -1.764 -4.497 -0.984 1.00 93.12 104 GLU A C 1
ATOM 831 O O . GLU A 1 104 ? -2.356 -5.186 -1.819 1.00 93.12 104 GLU A O 1
ATOM 836 N N . LEU A 1 105 ? -1.159 -3.360 -1.314 1.00 93.69 105 LEU A N 1
ATOM 837 C CA . LEU A 1 105 ? -1.174 -2.808 -2.664 1.00 93.69 105 LEU A CA 1
ATOM 838 C C . LEU A 1 105 ? 0.227 -2.753 -3.254 1.00 93.69 105 LEU A C 1
ATOM 840 O O . LEU A 1 105 ? 1.195 -2.418 -2.574 1.00 93.69 105 LEU A O 1
ATOM 844 N N . GLU A 1 106 ? 0.321 -3.033 -4.545 1.00 95.50 106 GLU A N 1
ATOM 845 C CA . GLU A 1 106 ? 1.554 -2.958 -5.322 1.00 95.50 106 GLU A CA 1
ATOM 846 C C . GLU A 1 106 ? 1.356 -2.048 -6.538 1.00 95.50 106 GLU A C 1
ATOM 848 O O . GLU A 1 106 ? 0.284 -2.022 -7.139 1.00 95.50 106 GLU A O 1
ATOM 853 N N . SER A 1 107 ? 2.408 -1.344 -6.936 1.00 96.12 107 SER A N 1
ATOM 854 C CA . SER A 1 107 ? 2.477 -0.578 -8.180 1.00 96.12 107 SER A CA 1
ATOM 855 C C . SER A 1 107 ? 3.866 -0.740 -8.787 1.00 96.12 107 SER A C 1
ATOM 857 O O . SER A 1 107 ? 4.860 -0.803 -8.068 1.00 96.12 107 SER A O 1
ATOM 859 N N . TYR A 1 108 ? 3.956 -0.825 -10.107 1.00 94.69 108 TYR A N 1
ATOM 860 C CA . TYR A 1 108 ? 5.216 -0.960 -10.842 1.00 94.69 108 TYR A CA 1
ATOM 861 C C . TYR A 1 108 ? 5.065 -0.380 -12.248 1.00 94.69 108 TYR A C 1
ATOM 863 O O . TYR A 1 108 ? 3.961 -0.047 -12.685 1.00 94.69 108 TYR A O 1
ATOM 871 N N . VAL A 1 109 ? 6.180 -0.216 -12.958 1.00 88.75 109 VAL A N 1
ATOM 872 C CA . VAL A 1 109 ? 6.171 0.394 -14.293 1.00 88.75 109 VAL A CA 1
ATOM 873 C C . VAL A 1 109 ? 5.377 -0.491 -15.254 1.00 88.75 109 VAL A C 1
ATOM 875 O O . VAL A 1 109 ? 5.664 -1.678 -15.395 1.00 88.75 109 VAL A O 1
ATOM 878 N N . GLY A 1 110 ? 4.362 0.082 -15.907 1.00 88.00 110 GLY A N 1
ATOM 879 C CA . GLY A 1 110 ? 3.457 -0.663 -16.789 1.00 88.00 110 GLY A CA 1
ATOM 880 C C . GLY A 1 110 ? 2.450 -1.555 -16.054 1.00 88.00 110 GLY A C 1
ATOM 881 O O . GLY A 1 110 ? 1.886 -2.463 -16.667 1.00 88.00 110 GLY A O 1
ATOM 882 N N . ALA A 1 111 ? 2.233 -1.332 -14.754 1.00 89.94 111 ALA A N 1
ATOM 883 C CA . ALA A 1 111 ? 1.179 -1.997 -14.004 1.00 89.94 111 ALA A CA 1
ATOM 884 C C . ALA A 1 111 ? -0.193 -1.782 -14.658 1.00 89.94 111 ALA A C 1
ATOM 886 O O . ALA A 1 111 ? -0.522 -0.693 -15.117 1.00 89.94 111 ALA A O 1
ATOM 887 N N . VAL A 1 112 ? -1.007 -2.836 -14.651 1.00 91.25 112 VAL A N 1
ATOM 888 C CA . VAL A 1 112 ? -2.433 -2.765 -14.974 1.00 91.25 112 VAL A CA 1
ATOM 889 C C . VAL A 1 112 ? -3.196 -2.953 -13.675 1.00 91.25 112 VAL A C 1
ATOM 891 O O . VAL A 1 112 ? -2.916 -3.891 -12.924 1.00 91.25 112 VAL A O 1
ATOM 894 N N . SER A 1 113 ? -4.157 -2.071 -13.414 1.00 88.56 113 SER A N 1
ATOM 895 C CA . SER A 1 113 ? -4.957 -2.123 -12.196 1.00 88.56 113 SER A CA 1
ATOM 896 C C . SER A 1 113 ? -5.799 -3.392 -12.121 1.00 88.56 113 SER A C 1
ATOM 898 O O . SER A 1 113 ? -6.740 -3.591 -12.888 1.00 88.56 113 SER A O 1
ATOM 900 N N . ILE A 1 114 ? -5.452 -4.251 -11.167 1.00 89.12 114 ILE A N 1
ATOM 901 C CA . ILE A 1 114 ? -6.169 -5.473 -10.809 1.00 89.12 114 ILE A CA 1
ATOM 902 C C . ILE A 1 114 ? -6.142 -5.551 -9.288 1.00 89.12 114 ILE A C 1
ATOM 904 O O . ILE A 1 114 ? -5.197 -6.069 -8.690 1.00 89.12 114 ILE A O 1
ATOM 908 N N . TYR A 1 115 ? -7.179 -5.012 -8.660 1.00 81.94 115 TYR A N 1
ATOM 909 C CA . TYR A 1 115 ? -7.296 -4.965 -7.212 1.00 81.94 115 TYR A CA 1
ATOM 910 C C . TYR A 1 115 ? -8.726 -5.264 -6.761 1.00 81.94 115 TYR A C 1
ATOM 912 O O . TYR A 1 115 ? -9.697 -5.036 -7.483 1.00 81.94 115 TYR A O 1
ATOM 920 N N . MET A 1 116 ? -8.849 -5.783 -5.545 1.00 80.38 116 MET A N 1
ATOM 921 C CA . MET A 1 116 ? -10.109 -5.958 -4.831 1.00 80.38 116 MET A CA 1
ATOM 922 C C . MET A 1 116 ? -10.165 -4.966 -3.676 1.00 80.38 116 MET A C 1
ATOM 924 O O . MET A 1 116 ? -9.145 -4.723 -3.032 1.00 80.38 116 MET A O 1
ATOM 928 N N . THR A 1 117 ? -11.347 -4.424 -3.383 1.00 73.75 117 THR A N 1
ATOM 929 C CA . THR A 1 117 ? -11.555 -3.556 -2.218 1.00 73.75 117 THR A CA 1
ATOM 930 C C . THR A 1 117 ? -12.757 -4.038 -1.407 1.00 73.75 117 THR A C 1
ATOM 932 O O . THR A 1 117 ? -13.817 -4.324 -1.959 1.00 73.75 117 THR A O 1
ATOM 935 N N . GLY A 1 118 ? -12.582 -4.151 -0.090 1.00 66.94 118 GLY A N 1
ATOM 936 C CA . GLY A 1 118 ? -13.655 -4.351 0.895 1.00 66.94 118 GLY A CA 1
ATOM 937 C C . GLY A 1 118 ? -13.951 -3.068 1.672 1.00 66.94 118 GLY A C 1
ATOM 938 O O . GLY A 1 118 ? -14.467 -3.102 2.787 1.00 66.94 118 GLY A O 1
ATOM 939 N N . TYR A 1 119 ? -13.553 -1.929 1.107 1.00 64.56 119 TYR A N 1
ATOM 940 C CA . TYR A 1 119 ? -13.517 -0.652 1.794 1.00 64.56 119 TYR A CA 1
ATOM 941 C C . TYR A 1 119 ? -14.915 -0.140 2.142 1.00 64.56 119 TYR A C 1
ATOM 943 O O . TYR A 1 119 ? -15.812 -0.169 1.301 1.00 64.56 119 TYR A O 1
ATOM 951 N N . GLY A 1 120 ? -15.065 0.389 3.358 1.00 54.62 120 GLY A N 1
ATOM 952 C CA . GLY A 1 120 ? -16.288 1.036 3.821 1.00 54.62 120 GLY A CA 1
ATOM 953 C C . GLY A 1 120 ? -17.289 0.101 4.497 1.00 54.62 120 GLY A C 1
ATOM 954 O O . GLY A 1 120 ? -18.275 0.606 5.005 1.00 54.62 120 GLY A O 1
ATOM 955 N N . MET A 1 121 ? -17.049 -1.212 4.585 1.00 52.19 121 MET A N 1
ATOM 956 C CA . MET A 1 121 ? -17.989 -2.182 5.177 1.00 52.19 121 MET A CA 1
ATOM 957 C C . MET A 1 121 ? -17.987 -2.211 6.723 1.00 52.19 121 MET A C 1
ATOM 959 O O . MET A 1 121 ? -17.835 -3.274 7.315 1.00 52.19 121 MET A O 1
ATOM 963 N N . GLY A 1 122 ? -18.149 -1.058 7.384 1.00 53.12 122 GLY A N 1
ATOM 964 C CA . GLY A 1 122 ? -18.426 -0.985 8.829 1.00 53.12 122 GLY A CA 1
ATOM 965 C C . GLY A 1 122 ? -17.304 -1.528 9.726 1.00 53.12 122 GLY A C 1
ATOM 966 O O . GLY A 1 122 ? -17.425 -2.599 10.312 1.00 53.12 122 GLY A O 1
ATOM 967 N N . GLY A 1 123 ? -16.201 -0.781 9.857 1.00 60.62 123 GLY A N 1
ATOM 968 C CA . GLY A 1 123 ? -15.093 -1.136 10.764 1.00 60.62 123 GLY A CA 1
ATOM 969 C C . GLY A 1 123 ? -14.007 -2.044 10.168 1.00 60.62 123 GLY A C 1
ATOM 970 O O . GLY A 1 123 ? -13.072 -2.406 10.883 1.00 60.62 123 GLY A O 1
ATOM 971 N N . HIS A 1 124 ? -14.091 -2.354 8.871 1.00 74.19 124 HIS A N 1
ATOM 972 C CA . HIS A 1 124 ? -13.072 -3.088 8.121 1.00 74.19 124 HIS A CA 1
ATOM 973 C C . HIS A 1 124 ? -12.611 -2.288 6.888 1.00 74.19 124 HIS A C 1
ATOM 975 O O . HIS A 1 124 ? -13.424 -1.870 6.058 1.00 74.19 124 HIS A O 1
ATOM 981 N N . GLU A 1 125 ? -11.303 -2.065 6.766 1.00 79.44 125 GLU A N 1
ATOM 982 C CA . GLU A 1 125 ? -10.652 -1.432 5.617 1.00 79.44 125 GLU A CA 1
ATOM 983 C C . GLU A 1 125 ? -9.743 -2.447 4.923 1.00 79.44 125 GLU A C 1
ATOM 985 O O . GLU A 1 125 ? -8.693 -2.803 5.451 1.00 79.44 125 GLU A O 1
ATOM 990 N N . SER A 1 126 ? -10.109 -2.892 3.718 1.00 83.62 126 SER A N 1
ATOM 991 C CA . SER A 1 126 ? -9.261 -3.796 2.936 1.00 83.62 126 SER A CA 1
ATOM 992 C C . SER A 1 126 ? -9.134 -3.406 1.474 1.00 83.62 126 SER A C 1
ATOM 994 O O . SER A 1 126 ? -10.092 -2.968 0.825 1.00 83.62 126 SER A O 1
ATOM 996 N N . ALA A 1 127 ? -7.922 -3.577 0.952 1.00 85.88 127 ALA A N 1
ATOM 997 C CA . ALA A 1 127 ? -7.603 -3.390 -0.455 1.00 85.88 127 ALA A CA 1
ATOM 998 C C . ALA A 1 127 ? -6.406 -4.267 -0.825 1.00 85.88 127 ALA A C 1
ATOM 1000 O O . ALA A 1 127 ? -5.352 -4.147 -0.207 1.00 85.88 127 ALA A O 1
ATOM 1001 N N . LYS A 1 128 ? -6.555 -5.145 -1.820 1.00 90.00 128 LYS A N 1
ATOM 1002 C CA . LYS A 1 128 ? -5.491 -6.069 -2.233 1.00 90.00 128 LYS A CA 1
ATOM 1003 C C . LYS A 1 128 ? -5.311 -6.097 -3.733 1.00 90.00 128 LYS A C 1
ATOM 1005 O O . LYS A 1 128 ? -6.290 -6.260 -4.457 1.00 90.00 128 LYS A O 1
ATOM 1010 N N . GLY A 1 129 ? -4.066 -6.015 -4.187 1.00 90.88 129 GLY A N 1
ATOM 1011 C CA . GLY A 1 129 ? -3.711 -6.241 -5.584 1.00 90.88 129 GLY A CA 1
ATOM 1012 C C . GLY A 1 129 ? -2.773 -5.190 -6.155 1.00 90.88 129 GLY A C 1
ATOM 1013 O O . GLY A 1 129 ? -1.987 -4.572 -5.442 1.00 90.88 129 GLY A O 1
ATOM 1014 N N . VAL A 1 130 ? -2.842 -5.026 -7.470 1.00 93.06 130 VAL A N 1
ATOM 1015 C CA . VAL A 1 130 ? -1.986 -4.124 -8.236 1.00 93.06 130 VAL A CA 1
ATOM 1016 C C . VAL A 1 130 ? -2.785 -2.894 -8.638 1.00 93.06 130 VAL A C 1
ATOM 1018 O O . VAL A 1 130 ? -3.910 -3.021 -9.118 1.00 93.06 130 VAL A O 1
ATOM 1021 N N . VAL A 1 131 ? -2.200 -1.716 -8.469 1.00 91.62 131 VAL A N 1
ATOM 1022 C CA . VAL A 1 131 ? -2.798 -0.427 -8.819 1.00 91.62 131 VAL A CA 1
ATOM 1023 C C . VAL A 1 131 ? -1.824 0.299 -9.736 1.00 91.62 131 VAL A C 1
ATOM 1025 O O . VAL A 1 131 ? -0.674 0.513 -9.364 1.00 91.62 131 VAL A O 1
ATOM 1028 N N . ALA A 1 132 ? -2.272 0.659 -10.936 1.00 93.44 132 ALA A N 1
ATOM 1029 C CA . ALA A 1 132 ? -1.532 1.571 -11.794 1.00 93.44 132 ALA A CA 1
ATOM 1030 C C . ALA A 1 132 ? -1.548 2.980 -11.177 1.00 93.44 132 ALA A C 1
ATOM 1032 O O . ALA A 1 132 ? -2.529 3.372 -10.540 1.00 93.44 132 ALA A O 1
ATOM 1033 N N . VAL A 1 133 ? -0.473 3.751 -11.351 1.00 91.00 133 VAL A N 1
ATOM 1034 C CA . VAL A 1 133 ? -0.326 5.080 -10.723 1.00 91.00 133 VAL A CA 1
ATOM 1035 C C . VAL A 1 133 ? -1.478 6.007 -11.117 1.00 91.00 133 VAL A C 1
ATOM 1037 O O . VAL A 1 133 ? -2.029 6.718 -10.276 1.00 91.00 133 VAL A O 1
ATOM 1040 N N . GLU A 1 134 ? -1.881 5.959 -12.382 1.00 89.06 134 GLU A N 1
ATOM 1041 C CA . GLU A 1 134 ? -2.984 6.727 -12.955 1.00 89.06 134 GLU A CA 1
ATOM 1042 C C . GLU A 1 134 ? -4.346 6.427 -12.306 1.00 89.06 134 GLU A C 1
ATOM 1044 O O . GLU A 1 134 ? -5.162 7.336 -12.135 1.00 89.06 134 GLU A O 1
ATOM 1049 N N . ASP A 1 135 ? -4.562 5.188 -11.862 1.00 88.06 135 ASP A N 1
ATOM 1050 C CA . ASP A 1 135 ? -5.837 4.718 -11.315 1.00 88.06 135 ASP A CA 1
ATOM 1051 C C . ASP A 1 135 ? -5.924 4.893 -9.791 1.00 88.06 135 ASP A C 1
ATOM 1053 O O . ASP A 1 135 ? -6.978 4.674 -9.186 1.00 88.06 135 ASP A O 1
ATOM 1057 N N . LEU A 1 136 ? -4.838 5.323 -9.139 1.00 85.62 136 LEU A N 1
ATOM 1058 C CA . LEU A 1 136 ? -4.794 5.529 -7.691 1.00 85.62 136 LEU A CA 1
ATOM 1059 C C . LEU A 1 136 ? -5.866 6.518 -7.213 1.00 85.62 136 LEU A C 1
ATOM 1061 O O . LEU A 1 136 ? -6.481 6.329 -6.161 1.00 85.62 136 LEU A O 1
ATOM 1065 N N . ASN A 1 137 ? -6.109 7.579 -7.983 1.00 85.06 137 ASN A N 1
ATOM 1066 C CA . ASN A 1 137 ? -7.144 8.553 -7.646 1.00 85.06 137 ASN A CA 1
ATOM 1067 C C . ASN A 1 137 ? -8.543 7.938 -7.699 1.00 85.06 137 ASN A C 1
ATOM 1069 O O . ASN A 1 137 ? -9.397 8.296 -6.887 1.00 85.06 137 ASN A O 1
ATOM 1073 N N . ASP A 1 138 ? -8.780 7.011 -8.621 1.00 83.62 138 ASP A N 1
ATOM 1074 C CA . ASP A 1 138 ? -10.069 6.344 -8.740 1.00 83.62 138 ASP A CA 1
ATOM 1075 C C . ASP A 1 138 ? -10.260 5.314 -7.625 1.00 83.62 138 ASP A C 1
ATOM 1077 O O . ASP A 1 138 ? -11.329 5.296 -7.018 1.00 83.62 138 ASP A O 1
ATOM 1081 N N . LEU A 1 139 ? -9.203 4.598 -7.218 1.00 80.81 139 LEU A N 1
ATOM 1082 C CA . LEU A 1 139 ? -9.215 3.782 -5.997 1.00 80.81 139 LEU A CA 1
ATOM 1083 C C . LEU A 1 139 ? -9.630 4.615 -4.769 1.00 80.81 139 LEU A C 1
ATOM 1085 O O . LEU A 1 139 ? -10.513 4.206 -4.011 1.00 80.81 139 LEU A O 1
ATOM 1089 N N . LYS A 1 140 ? -9.033 5.801 -4.582 1.00 80.06 140 LYS A N 1
ATOM 1090 C CA . LYS A 1 140 ? -9.366 6.705 -3.464 1.00 80.06 140 LYS A CA 1
ATOM 1091 C C . LYS A 1 140 ? -10.812 7.201 -3.529 1.00 80.06 140 LYS A C 1
ATOM 1093 O O . LYS A 1 140 ? -11.484 7.257 -2.501 1.00 80.06 140 LYS A O 1
ATOM 1098 N N . LYS A 1 141 ? -11.320 7.530 -4.720 1.00 79.56 141 LYS A N 1
ATOM 1099 C CA . LYS A 1 141 ? -12.728 7.928 -4.902 1.00 79.56 141 LYS A CA 1
ATOM 1100 C C . LYS A 1 141 ? -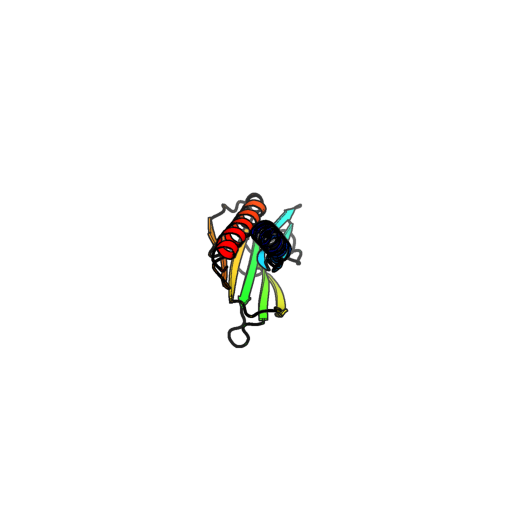13.689 6.783 -4.595 1.00 79.56 141 LYS A C 1
ATOM 1102 O O . LYS A 1 141 ? -14.678 7.007 -3.902 1.00 79.56 141 LYS A O 1
ATOM 1107 N N . SER A 1 142 ? -13.411 5.575 -5.086 1.00 75.94 142 SER A N 1
ATOM 1108 C CA . SER A 1 142 ? -14.225 4.388 -4.805 1.00 75.94 142 SER A CA 1
ATOM 1109 C C . SER A 1 142 ? -14.246 4.076 -3.314 1.00 75.94 142 SER A C 1
ATOM 1111 O O . SER A 1 142 ? -15.313 3.816 -2.763 1.00 75.94 142 SER A O 1
ATOM 1113 N N . ALA A 1 143 ? -13.096 4.191 -2.644 1.00 74.00 143 ALA A N 1
ATOM 1114 C CA . ALA A 1 143 ? -13.018 4.080 -1.197 1.00 74.00 143 ALA A CA 1
ATOM 1115 C C . ALA A 1 143 ? -13.952 5.106 -0.523 1.00 74.00 143 ALA A C 1
ATOM 1117 O O . ALA A 1 143 ? -14.893 4.736 0.184 1.00 74.00 143 ALA A O 1
ATOM 1118 N N . LYS A 1 144 ? -13.789 6.396 -0.833 1.00 74.44 144 LYS A N 1
ATOM 1119 C CA . LYS A 1 144 ? -14.641 7.457 -0.285 1.00 74.44 144 LYS A CA 1
ATOM 1120 C C . LYS A 1 144 ? -16.141 7.189 -0.494 1.00 74.44 144 LYS A C 1
ATOM 1122 O O . LYS A 1 144 ? -16.913 7.294 0.458 1.00 74.44 144 LYS A O 1
ATOM 1127 N N . SER A 1 145 ? -16.538 6.798 -1.707 1.00 73.69 145 SER A N 1
ATOM 1128 C CA . SER A 1 145 ? -17.935 6.511 -2.059 1.00 73.69 145 SER A CA 1
ATOM 1129 C C . SER A 1 145 ? -18.517 5.340 -1.265 1.00 73.69 145 SER A C 1
ATOM 1131 O O . SER A 1 145 ? -19.665 5.408 -0.827 1.00 73.69 145 SER A O 1
ATOM 1133 N N . ASN A 1 146 ? -17.751 4.266 -1.060 1.00 67.75 146 ASN A N 1
ATOM 1134 C CA . ASN A 1 146 ? -18.235 3.114 -0.301 1.00 67.75 146 ASN A CA 1
ATOM 1135 C C . ASN A 1 146 ? -18.464 3.469 1.173 1.00 67.75 146 ASN A C 1
ATOM 1137 O O . ASN A 1 146 ? -19.468 3.059 1.753 1.00 67.75 146 ASN A O 1
ATOM 1141 N N . ARG A 1 147 ? -17.586 4.280 1.775 1.00 66.94 147 ARG A N 1
ATOM 1142 C CA . ARG A 1 147 ? -17.762 4.747 3.160 1.00 66.94 147 ARG A CA 1
ATOM 1143 C C . ARG A 1 147 ? -19.038 5.568 3.328 1.00 66.94 147 ARG A C 1
ATOM 1145 O O . ARG A 1 147 ? -19.787 5.332 4.270 1.00 66.94 147 ARG A O 1
ATOM 1152 N N . GLU A 1 148 ? -19.294 6.501 2.410 1.00 68.88 148 GLU A N 1
ATOM 1153 C CA . GLU A 1 148 ? -20.527 7.301 2.416 1.00 68.88 148 GLU A CA 1
ATOM 1154 C C . GLU A 1 148 ? -21.772 6.413 2.297 1.00 68.88 148 GLU A C 1
ATOM 1156 O O . GLU A 1 148 ? -22.780 6.685 2.938 1.00 68.88 148 GLU A O 1
ATOM 1161 N N . SER A 1 149 ? -21.701 5.319 1.532 1.00 62.16 149 SER A N 1
ATOM 1162 C CA . SER A 1 149 ? -22.832 4.398 1.398 1.00 62.16 149 SER A CA 1
ATOM 1163 C C . SER A 1 149 ? -23.152 3.636 2.686 1.00 62.16 149 SER A C 1
ATOM 1165 O O . SER A 1 149 ? -24.325 3.430 2.970 1.00 62.16 149 SER A O 1
ATOM 1167 N N . VAL A 1 150 ? -22.148 3.260 3.485 1.00 57.09 150 VAL A N 1
ATOM 1168 C CA . VAL A 1 150 ? -22.350 2.481 4.720 1.00 57.09 150 VAL A CA 1
ATOM 1169 C C . VAL A 1 150 ? -22.702 3.368 5.909 1.00 57.09 150 VAL A C 1
ATOM 1171 O O . VAL A 1 150 ? -23.555 2.987 6.705 1.00 57.09 150 VAL A O 1
ATOM 1174 N N . SER A 1 151 ? -22.183 4.600 5.978 1.00 51.66 151 SER A N 1
ATOM 1175 C CA . SER A 1 151 ? -22.561 5.537 7.050 1.00 51.66 151 SER A CA 1
ATOM 1176 C C . SER A 1 151 ? -24.043 5.941 7.022 1.00 51.66 151 SER A C 1
ATOM 1178 O O . SER A 1 151 ? -24.530 6.515 7.990 1.00 51.66 151 SER A O 1
ATOM 1180 N N . ILE A 1 152 ? -24.756 5.687 5.918 1.00 48.19 152 ILE A N 1
ATOM 1181 C CA . ILE A 1 152 ? -26.201 5.935 5.793 1.00 48.19 152 ILE A CA 1
ATOM 1182 C C . ILE A 1 152 ? -27.026 4.791 6.413 1.00 48.19 152 ILE A C 1
ATOM 1184 O O . ILE A 1 152 ? -28.173 5.018 6.789 1.00 48.19 152 ILE A O 1
ATOM 1188 N N . TYR A 1 153 ? -26.465 3.583 6.548 1.00 38.94 153 TYR A N 1
ATOM 1189 C CA . TYR A 1 153 ? -27.177 2.401 7.060 1.00 38.94 153 TYR A CA 1
ATOM 1190 C C . TYR A 1 153 ? -26.934 2.104 8.549 1.00 38.94 153 TYR A C 1
ATOM 1192 O O . TYR A 1 153 ? -27.630 1.253 9.098 1.00 38.94 153 TYR A O 1
ATOM 1200 N N . ASP A 1 154 ? -26.010 2.816 9.202 1.00 36.12 154 ASP A N 1
ATOM 1201 C CA . ASP A 1 154 ? -25.739 2.715 10.648 1.00 36.12 154 ASP A CA 1
ATOM 1202 C C . ASP A 1 154 ? -26.504 3.769 11.496 1.00 36.12 154 ASP A C 1
ATOM 1204 O O . ASP A 1 154 ? -26.146 4.011 12.653 1.00 36.12 154 ASP A O 1
ATOM 1208 N N . LEU A 1 155 ? -27.554 4.400 10.940 1.00 34.41 155 LEU A N 1
ATOM 1209 C CA . LEU A 1 155 ? -28.470 5.329 11.636 1.00 34.41 155 LEU A CA 1
ATOM 1210 C C . LEU A 1 155 ? -29.848 4.708 11.909 1.00 34.41 155 LEU A C 1
ATOM 1212 O O . LEU A 1 155 ? -30.490 4.230 10.947 1.00 34.41 155 LEU A O 1
#

Organism: Lucilia cuprina (NCBI:txid7375)

Secondary structure (DSSP, 8-state):
-HHHHHHHHHHHHHHHHHHSSPPPP-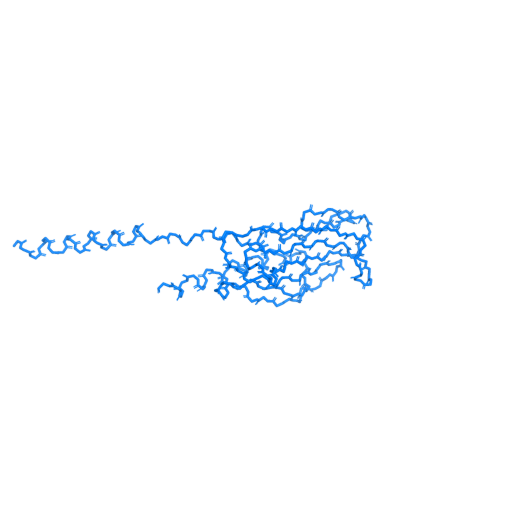---HHHHH--EEEETTEEEETTEEPPTT--EEEEEEEE-SS-TTEEEEEEEEE-T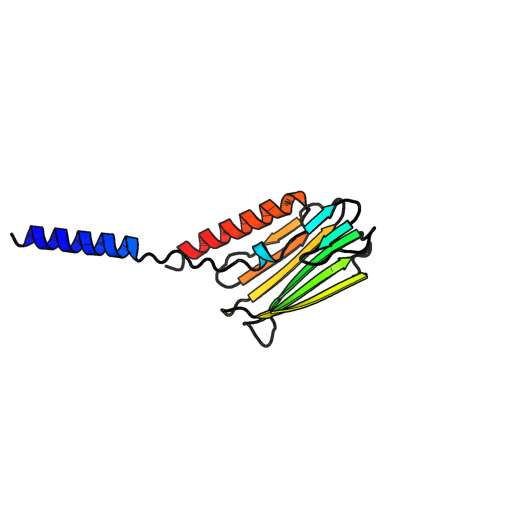T--EEEEEEEEEE-SS--EEEEEEEEETT---EEEE-TTSSSEEEEEEE--GGGHHHHHHHHHHHHHHHTTT--

Foldseek 3Di:
DVVVVVVVVVVVVVVVVVVPPPDPPCQPDPLLQQAAWDADPQWTDWRPDIDPHVQFWKKWWWFADPVDQQKIKTKIFRAHPVRDGPDMDIDMDGHPDRAGEGEIEMEGVPWDDDKDWPAQQPRYGYMDDYDYNVCSVVVSVVNVVSNVVNVVVVD

Sequence (155 aa):
MSNINNCLTLLIIYLAIEIVAAKPVEEISYIEKIINFQYENDQWICGDIICPVNTFGCKISLLSDKEDKKSFHQTFSCIDESKSAIFISESRIEMPNEREIDVELESYVGAVSIYMTGYGMGGHESAKGVVAVEDLNDLKKSAKSNRESVSIYDL

Radius of gyration: 21.44 Å; chains: 1; bounding box: 72×39×38 Å